Protein AF-A0A920LB89-F1 (afdb_monomer_lite)

pLDDT: mean 85.94, std 11.07, range [52.94, 96.38]

Radius of gyration: 15.42 Å; chains: 1; bounding box: 37×36×38 Å

Structure (mmCIF, N/CA/C/O backbone):
data_AF-A0A920LB89-F1
#
_entry.id   AF-A0A920LB89-F1
#
loop_
_atom_site.group_PDB
_atom_site.id
_atom_site.type_symbol
_atom_site.label_atom_id
_atom_site.label_alt_id
_atom_site.label_comp_id
_atom_site.label_asym_id
_atom_site.label_entity_id
_atom_site.label_seq_id
_atom_site.pdbx_PDB_ins_code
_atom_site.Cartn_x
_atom_site.Cartn_y
_atom_site.Cartn_z
_atom_site.occupancy
_atom_site.B_iso_or_equiv
_atom_site.auth_seq_id
_atom_site.auth_comp_id
_atom_site.auth_asym_id
_atom_site.auth_atom_id
_atom_site.pdbx_PDB_model_num
ATOM 1 N N . MET A 1 1 ? 23.191 -1.887 6.430 1.00 63.22 1 MET A N 1
ATOM 2 C CA . MET A 1 1 ? 23.010 -0.576 7.101 1.00 63.22 1 MET A CA 1
ATOM 3 C C . MET A 1 1 ? 22.570 0.540 6.148 1.00 63.22 1 MET A C 1
ATOM 5 O O . MET A 1 1 ? 21.743 1.335 6.564 1.00 63.22 1 MET A O 1
ATOM 9 N N . ILE A 1 2 ? 23.041 0.602 4.891 1.00 80.38 2 ILE A N 1
ATOM 10 C CA . ILE A 1 2 ? 22.639 1.661 3.934 1.00 80.38 2 ILE A CA 1
ATOM 11 C C . ILE A 1 2 ? 21.161 1.550 3.495 1.00 80.38 2 ILE A C 1
ATOM 13 O O . ILE A 1 2 ? 20.478 2.568 3.467 1.00 80.38 2 ILE A O 1
ATOM 17 N N . GLY A 1 3 ? 20.648 0.340 3.230 1.00 82.88 3 GLY A N 1
ATOM 18 C CA . GLY A 1 3 ? 19.251 0.125 2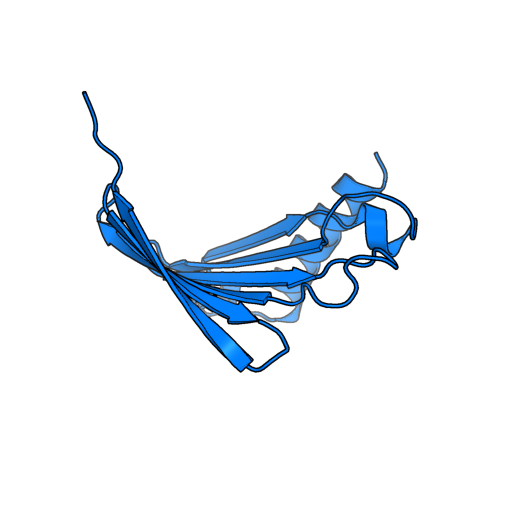.798 1.00 82.88 3 GLY A CA 1
ATOM 19 C C . GLY A 1 3 ? 18.213 0.679 3.781 1.00 82.88 3 GLY A C 1
ATOM 20 O O . GLY A 1 3 ? 17.451 1.569 3.432 1.00 82.88 3 GLY A O 1
ATOM 21 N N . ALA A 1 4 ? 18.281 0.285 5.055 1.00 87.31 4 ALA A N 1
ATOM 22 C CA . ALA A 1 4 ? 17.366 0.781 6.093 1.00 87.31 4 ALA A CA 1
ATOM 23 C C . ALA A 1 4 ? 17.392 2.311 6.296 1.00 87.31 4 ALA A C 1
ATOM 25 O O . ALA A 1 4 ? 16.404 2.910 6.724 1.00 87.31 4 ALA A O 1
ATOM 26 N N . TYR A 1 5 ? 18.524 2.968 6.018 1.00 90.00 5 TYR A N 1
ATOM 27 C CA . TYR A 1 5 ? 18.589 4.430 6.033 1.00 90.00 5 TYR A CA 1
ATOM 28 C C . TYR A 1 5 ? 17.875 5.032 4.817 1.00 90.00 5 TYR A C 1
ATOM 30 O O . TYR A 1 5 ? 17.126 5.997 4.968 1.00 90.00 5 TYR A O 1
ATOM 38 N N . LEU A 1 6 ? 18.079 4.452 3.630 1.00 90.31 6 LEU A N 1
ATOM 39 C CA . LEU A 1 6 ? 17.405 4.873 2.405 1.00 90.31 6 LEU A CA 1
ATOM 40 C C . LEU A 1 6 ? 15.883 4.687 2.503 1.00 90.31 6 LEU A C 1
ATOM 42 O O . LEU A 1 6 ? 15.155 5.606 2.145 1.00 90.31 6 LEU A O 1
ATOM 46 N N . GLU A 1 7 ? 15.414 3.569 3.057 1.00 92.69 7 GLU A N 1
ATOM 47 C CA . GLU A 1 7 ? 13.993 3.284 3.331 1.00 92.69 7 GLU A CA 1
ATOM 48 C C . GLU A 1 7 ? 13.348 4.416 4.130 1.00 92.69 7 GLU A C 1
ATOM 50 O O . GLU A 1 7 ? 12.457 5.105 3.634 1.00 92.69 7 GLU A O 1
ATOM 55 N N . LYS A 1 8 ? 13.910 4.731 5.303 1.00 93.12 8 LYS A N 1
ATOM 56 C CA . LYS A 1 8 ? 13.409 5.818 6.157 1.00 93.12 8 LYS A CA 1
ATOM 57 C C . LYS A 1 8 ? 13.438 7.184 5.479 1.00 93.12 8 LYS A C 1
ATOM 59 O O . LYS A 1 8 ? 12.587 8.031 5.761 1.00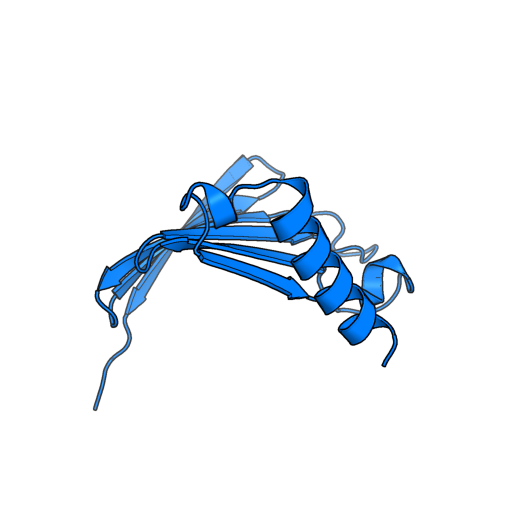 93.12 8 LYS A O 1
ATOM 64 N N . GLN A 1 9 ? 14.434 7.445 4.633 1.00 93.38 9 GLN A N 1
ATOM 65 C CA . GLN A 1 9 ? 14.499 8.705 3.894 1.00 93.38 9 GLN A CA 1
ATOM 66 C C . GLN A 1 9 ? 13.438 8.768 2.795 1.00 93.38 9 GLN A C 1
ATOM 68 O O . GLN A 1 9 ? 12.813 9.815 2.625 1.00 93.38 9 GLN A O 1
ATOM 73 N N . LEU A 1 10 ? 13.191 7.671 2.081 1.00 92.38 10 LEU A N 1
ATOM 74 C CA . LEU A 1 10 ? 12.144 7.597 1.067 1.00 92.38 10 LEU A CA 1
ATOM 75 C C . LEU A 1 10 ? 10.753 7.739 1.689 1.00 92.38 10 LEU A C 1
ATOM 77 O O . LEU A 1 10 ? 9.968 8.538 1.191 1.00 92.38 10 LEU A O 1
ATOM 81 N N . GLU A 1 11 ? 10.474 7.069 2.807 1.00 94.06 11 GLU A N 1
ATOM 82 C CA . GLU A 1 11 ? 9.200 7.193 3.534 1.00 94.06 11 GLU A CA 1
ATOM 83 C C . GLU A 1 11 ? 8.940 8.643 3.959 1.00 94.06 11 GLU A C 1
ATOM 85 O O . GLU A 1 11 ? 7.885 9.222 3.682 1.00 94.06 11 GLU A O 1
ATOM 90 N N . ARG A 1 12 ? 9.944 9.280 4.581 1.00 92.50 12 ARG A N 1
ATOM 91 C CA . ARG A 1 12 ? 9.864 10.686 5.006 1.00 92.50 12 ARG A CA 1
ATOM 92 C C . ARG A 1 12 ? 9.649 11.626 3.829 1.00 92.50 12 ARG A C 1
ATOM 94 O O . ARG A 1 12 ? 8.833 12.541 3.938 1.00 92.50 12 ARG A O 1
ATOM 101 N N . ASN A 1 13 ? 10.384 11.434 2.736 1.00 92.25 13 ASN A N 1
ATOM 102 C CA . ASN A 1 13 ? 10.253 12.274 1.551 1.00 92.25 13 ASN A CA 1
ATOM 103 C C . ASN A 1 13 ? 8.905 12.064 0.865 1.00 92.25 13 ASN A C 1
ATOM 105 O O . ASN A 1 13 ? 8.257 13.044 0.528 1.00 92.25 13 ASN A O 1
ATOM 109 N N . PHE A 1 14 ? 8.421 10.828 0.743 1.00 89.38 14 PHE A N 1
ATOM 110 C CA . PHE A 1 14 ? 7.105 10.546 0.176 1.00 89.38 14 PHE A CA 1
ATOM 111 C C . PHE A 1 14 ? 6.005 11.282 0.947 1.00 89.38 14 PHE A C 1
ATOM 113 O O . PHE A 1 14 ? 5.198 12.000 0.358 1.00 89.38 14 PHE A O 1
ATOM 120 N N . ILE A 1 15 ? 6.015 11.183 2.278 1.00 90.44 15 ILE A N 1
ATOM 121 C CA . ILE A 1 15 ? 5.049 11.871 3.143 1.00 90.44 15 ILE A CA 1
ATOM 122 C C . ILE A 1 15 ? 5.136 13.396 2.983 1.00 90.44 15 ILE A C 1
ATOM 124 O O . ILE A 1 15 ? 4.107 14.061 2.857 1.00 90.44 15 ILE A O 1
ATOM 128 N N . LYS A 1 16 ? 6.351 13.957 2.984 1.00 88.69 16 LYS A N 1
ATOM 129 C CA . LYS A 1 16 ? 6.568 15.409 2.884 1.00 88.69 16 LYS A CA 1
ATOM 130 C C . LYS A 1 16 ? 6.202 15.970 1.511 1.00 88.69 16 LYS A C 1
ATOM 132 O O . LYS A 1 16 ? 5.557 17.009 1.442 1.00 88.69 16 LYS A O 1
ATOM 137 N N . THR A 1 17 ? 6.618 15.306 0.437 1.00 88.38 17 THR A N 1
ATOM 138 C CA . THR A 1 17 ? 6.475 15.796 -0.939 1.00 88.38 17 THR A CA 1
ATOM 139 C C . THR A 1 17 ? 5.055 15.630 -1.462 1.00 88.38 17 THR A C 1
ATOM 141 O O . THR A 1 17 ? 4.575 16.492 -2.189 1.00 88.38 17 THR A O 1
ATOM 144 N N . THR A 1 18 ? 4.364 14.547 -1.096 1.00 84.44 18 THR A N 1
ATOM 145 C CA . THR A 1 18 ? 3.001 14.299 -1.595 1.00 84.44 18 THR A CA 1
ATOM 146 C C . THR A 1 18 ? 1.936 15.092 -0.838 1.00 84.44 18 THR A C 1
ATOM 148 O O . THR A 1 18 ? 0.833 15.266 -1.347 1.00 84.44 18 THR A O 1
ATOM 151 N N . GLY A 1 19 ? 2.220 15.542 0.390 1.00 84.31 19 GLY A N 1
ATOM 152 C CA . GLY A 1 19 ? 1.252 16.245 1.240 1.00 84.31 19 GLY A CA 1
ATOM 153 C C . GLY A 1 19 ? 0.058 15.389 1.689 1.00 84.31 19 GLY A C 1
ATOM 154 O O . GLY A 1 19 ? -0.763 15.857 2.473 1.00 84.31 19 GLY A O 1
ATOM 155 N N . LEU A 1 20 ? -0.022 14.121 1.265 1.00 87.00 20 LEU A N 1
ATOM 156 C CA . LEU A 1 20 ? -1.166 13.231 1.498 1.00 87.00 20 LEU A CA 1
ATOM 157 C C . LEU A 1 20 ? -1.424 12.972 2.986 1.00 87.00 20 LEU A C 1
ATOM 159 O O . LEU A 1 20 ? -2.555 12.719 3.394 1.00 87.00 20 LEU A O 1
ATOM 163 N N . LYS A 1 21 ? -0.376 13.043 3.814 1.00 86.69 21 LYS A N 1
ATOM 164 C CA . LYS A 1 21 ? -0.513 12.892 5.267 1.00 86.69 21 LYS A CA 1
ATOM 165 C C . LYS A 1 21 ? -1.139 14.130 5.906 1.00 86.69 21 LYS A C 1
ATOM 167 O O . LYS A 1 21 ? -1.918 14.005 6.842 1.00 86.69 21 LYS A O 1
ATOM 172 N N . ALA A 1 22 ? -0.836 15.319 5.382 1.00 87.25 22 ALA A N 1
ATOM 173 C CA . ALA A 1 22 ? -1.423 16.572 5.854 1.00 87.25 22 ALA A CA 1
ATOM 174 C C . ALA A 1 22 ? -2.899 16.706 5.447 1.00 87.25 22 ALA A C 1
ATOM 176 O O . ALA A 1 22 ? -3.675 17.329 6.164 1.00 87.25 22 ALA A O 1
ATOM 177 N N . THR A 1 23 ? -3.299 16.090 4.331 1.00 88.56 23 THR A N 1
ATOM 178 C CA . THR A 1 23 ? -4.699 16.043 3.883 1.00 88.56 23 THR A CA 1
ATOM 179 C C . THR A 1 23 ? -5.511 14.914 4.525 1.00 88.56 23 THR A C 1
ATOM 181 O O . THR A 1 23 ? -6.712 14.824 4.285 1.00 88.56 23 THR A O 1
ATOM 184 N N . GLY A 1 24 ? -4.880 14.043 5.323 1.00 86.50 24 GLY A N 1
ATOM 185 C CA . GLY A 1 24 ? -5.530 12.880 5.933 1.00 86.50 24 GLY A CA 1
ATOM 186 C C . GLY A 1 24 ? -5.868 11.752 4.951 1.00 86.50 24 GLY A C 1
ATOM 187 O O . GLY A 1 24 ? -6.625 10.853 5.302 1.00 86.50 24 GLY A O 1
ATOM 188 N N . LEU A 1 25 ? -5.323 11.782 3.728 1.00 87.31 25 LEU A N 1
ATOM 189 C CA . LEU A 1 25 ? -5.537 10.741 2.714 1.00 87.31 25 LEU A CA 1
ATOM 190 C C . LEU A 1 25 ? -4.671 9.498 2.949 1.00 87.31 25 LEU A C 1
ATOM 192 O O . LEU A 1 25 ? -4.980 8.430 2.423 1.00 87.31 25 LEU A O 1
ATOM 196 N N . ILE A 1 26 ? -3.585 9.636 3.713 1.00 91.75 26 ILE A N 1
ATOM 197 C CA . ILE A 1 26 ? -2.708 8.531 4.095 1.00 91.75 26 ILE A CA 1
ATOM 198 C C . ILE A 1 26 ? -2.322 8.634 5.573 1.00 91.75 26 ILE A C 1
ATOM 200 O O . ILE A 1 26 ? -1.905 9.691 6.048 1.00 91.75 26 ILE A O 1
ATOM 204 N N . GLU A 1 27 ? -2.444 7.532 6.306 1.00 92.56 27 GLU A N 1
ATOM 205 C CA . GLU A 1 27 ? -1.977 7.416 7.690 1.00 92.56 27 GLU A CA 1
ATOM 206 C C . GLU A 1 27 ? -0.469 7.139 7.727 1.00 92.56 27 GLU A C 1
ATOM 208 O O . GLU A 1 27 ? 0.276 7.778 8.484 1.00 92.56 27 GLU A O 1
ATOM 213 N N . ASP A 1 28 ? -0.019 6.193 6.898 1.00 93.31 28 ASP A N 1
ATOM 214 C CA . ASP A 1 28 ? 1.343 5.674 6.965 1.00 93.31 28 ASP A CA 1
ATOM 215 C C . ASP A 1 28 ? 1.867 5.115 5.640 1.00 93.31 28 ASP A C 1
ATOM 217 O O . ASP A 1 28 ? 1.088 4.720 4.767 1.00 93.31 28 ASP A O 1
ATOM 221 N N . VAL A 1 29 ? 3.194 5.084 5.512 1.00 94.31 29 VAL A N 1
ATOM 222 C CA . VAL A 1 29 ? 3.919 4.520 4.368 1.00 94.31 29 VAL A CA 1
ATOM 223 C C . VAL A 1 29 ? 5.106 3.721 4.883 1.00 94.31 29 VAL A C 1
ATOM 225 O O . VAL A 1 29 ? 5.920 4.261 5.624 1.00 94.31 29 VAL A O 1
ATOM 228 N N . ASP A 1 30 ? 5.208 2.477 4.434 1.00 94.94 30 ASP A N 1
ATOM 229 C CA . ASP A 1 30 ? 6.330 1.574 4.678 1.00 94.94 30 ASP A CA 1
ATOM 230 C C . ASP A 1 30 ? 7.019 1.280 3.343 1.00 94.94 30 ASP A C 1
ATOM 232 O O . ASP A 1 30 ? 6.354 0.975 2.345 1.00 94.94 30 ASP A O 1
ATOM 236 N N . ILE A 1 31 ? 8.341 1.425 3.306 1.00 92.50 31 ILE A N 1
ATOM 237 C CA . ILE A 1 31 ? 9.164 1.109 2.140 1.00 92.50 31 ILE A CA 1
ATOM 238 C C . ILE A 1 31 ? 10.236 0.124 2.574 1.00 92.50 31 ILE A C 1
ATOM 240 O O . ILE A 1 31 ? 10.980 0.375 3.516 1.00 92.50 31 ILE A O 1
ATOM 244 N N . SER A 1 32 ? 10.369 -0.975 1.840 1.00 90.88 32 SER A N 1
ATOM 245 C CA . SER A 1 32 ? 11.360 -2.012 2.129 1.00 90.88 32 SER A CA 1
ATOM 246 C C . SER A 1 32 ? 12.021 -2.546 0.862 1.00 90.88 32 SER A C 1
ATOM 248 O O . SER A 1 32 ? 11.542 -2.329 -0.254 1.00 90.88 32 SER A O 1
ATOM 250 N N . GLY A 1 33 ? 13.160 -3.220 1.026 1.00 86.38 33 GLY A N 1
ATOM 251 C CA . GLY A 1 33 ? 13.883 -3.852 -0.080 1.00 86.38 33 GLY A CA 1
ATOM 252 C C . GLY A 1 33 ? 14.626 -2.848 -0.961 1.00 86.38 33 GLY A C 1
ATOM 253 O O . GLY A 1 33 ? 14.881 -3.104 -2.136 1.00 86.38 33 GLY A O 1
ATOM 254 N N . THR A 1 34 ? 14.997 -1.680 -0.423 1.00 85.25 34 THR A N 1
ATOM 255 C CA . THR A 1 34 ? 15.777 -0.683 -1.189 1.00 85.25 34 THR A CA 1
ATOM 256 C C . THR A 1 34 ? 17.217 -1.120 -1.453 1.00 85.25 34 THR A C 1
ATOM 258 O O . THR A 1 34 ? 17.898 -0.527 -2.290 1.00 85.25 34 THR A O 1
ATOM 261 N N . SER A 1 35 ? 17.688 -2.169 -0.771 1.00 78.56 35 SER A N 1
ATOM 262 C CA . SER A 1 35 ? 18.977 -2.812 -1.034 1.00 78.56 35 SER A CA 1
ATOM 263 C C . SER A 1 35 ? 19.135 -3.183 -2.511 1.00 78.56 35 SER A C 1
ATOM 265 O O . SER A 1 35 ? 20.211 -2.973 -3.071 1.00 78.56 35 SER A O 1
ATOM 267 N N . GLU A 1 36 ? 18.053 -3.628 -3.153 1.00 71.31 36 GLU A N 1
ATOM 268 C CA . GLU A 1 36 ? 18.003 -3.991 -4.574 1.00 71.31 36 GLU A CA 1
ATOM 269 C C . GLU A 1 36 ? 18.205 -2.807 -5.521 1.00 71.31 36 GLU A C 1
ATOM 271 O O . GLU A 1 36 ? 18.800 -2.958 -6.588 1.00 71.31 36 GLU A O 1
ATOM 276 N N . LEU A 1 37 ? 17.769 -1.601 -5.131 1.00 72.38 37 LEU A N 1
ATOM 277 C CA . LEU A 1 37 ? 17.990 -0.391 -5.935 1.00 72.38 37 LEU A CA 1
ATOM 278 C C . LEU A 1 37 ? 19.483 -0.057 -6.050 1.00 72.38 37 LEU A C 1
ATOM 280 O O . LEU A 1 37 ? 19.896 0.577 -7.018 1.00 72.38 37 LEU A O 1
ATOM 284 N N . ILE A 1 38 ? 20.285 -0.459 -5.060 1.00 73.81 38 ILE A N 1
ATOM 285 C CA . ILE A 1 38 ? 21.726 -0.184 -5.002 1.00 73.81 38 ILE A CA 1
ATOM 286 C C . ILE A 1 38 ? 22.543 -1.413 -5.442 1.00 73.81 38 ILE A C 1
ATOM 288 O O . ILE A 1 38 ? 23.646 -1.263 -5.966 1.00 73.81 38 ILE A O 1
ATOM 292 N N . ARG A 1 39 ? 22.035 -2.635 -5.234 1.00 69.25 39 ARG A N 1
ATOM 293 C CA . ARG A 1 39 ? 22.731 -3.901 -5.520 1.00 69.25 39 ARG A CA 1
ATOM 294 C C . ARG A 1 39 ? 21.805 -4.855 -6.277 1.00 69.25 39 ARG A C 1
ATOM 296 O O . ARG A 1 39 ? 20.986 -5.512 -5.662 1.00 69.25 39 ARG A O 1
ATOM 303 N N . GLN A 1 40 ? 22.000 -4.990 -7.588 1.00 60.19 40 GLN A N 1
ATOM 304 C CA . GLN A 1 40 ? 21.112 -5.734 -8.502 1.00 60.19 40 GLN A CA 1
ATOM 305 C C . GLN A 1 40 ? 21.223 -7.278 -8.447 1.00 60.19 40 GLN A C 1
ATOM 307 O O . GLN A 1 40 ? 21.173 -7.927 -9.484 1.00 60.19 40 GLN A O 1
ATOM 312 N N . ASN A 1 41 ? 21.429 -7.889 -7.279 1.00 61.84 41 ASN A N 1
ATOM 313 C CA . AS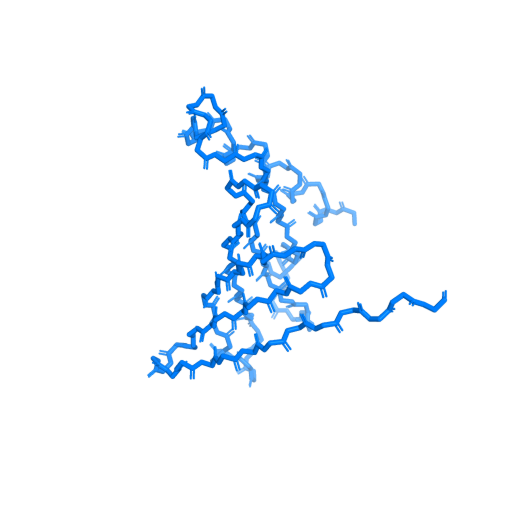N A 1 41 ? 21.608 -9.350 -7.165 1.00 61.84 41 ASN A CA 1
ATOM 314 C C . ASN A 1 41 ? 21.165 -9.918 -5.804 1.00 61.84 41 ASN A C 1
ATOM 316 O O . ASN A 1 41 ? 21.648 -10.980 -5.411 1.00 61.84 41 ASN A O 1
ATOM 320 N N . SER A 1 42 ? 20.333 -9.213 -5.034 1.00 62.38 42 SER A N 1
ATOM 321 C CA . SER A 1 42 ? 19.739 -9.826 -3.845 1.00 62.38 42 SER A CA 1
ATOM 322 C C . SER A 1 42 ? 18.418 -10.498 -4.215 1.00 62.38 42 SER A C 1
ATOM 324 O O . SER A 1 42 ? 17.751 -10.112 -5.164 1.00 62.38 42 SER A O 1
ATOM 326 N N . ASP A 1 43 ? 18.042 -11.542 -3.484 1.00 66.25 43 ASP A N 1
ATOM 327 C CA . ASP A 1 43 ? 16.721 -12.166 -3.633 1.00 66.25 43 ASP A CA 1
ATOM 328 C C . ASP A 1 43 ? 15.611 -11.336 -2.946 1.00 66.25 43 ASP A C 1
ATOM 330 O O . ASP A 1 43 ? 14.474 -11.793 -2.819 1.00 66.25 43 ASP A O 1
ATOM 334 N N . GLU A 1 44 ? 15.936 -10.134 -2.453 1.00 70.56 44 GLU A N 1
ATOM 335 C CA . GLU A 1 44 ? 14.976 -9.234 -1.817 1.00 70.56 44 GLU A CA 1
ATOM 336 C C . GLU A 1 44 ? 14.055 -8.603 -2.875 1.00 70.56 44 GLU A C 1
ATOM 338 O O . GLU A 1 44 ? 14.420 -8.417 -4.029 1.00 70.56 44 GLU A O 1
ATOM 343 N N . GLU A 1 45 ? 12.823 -8.270 -2.499 1.00 81.56 45 GLU A N 1
ATOM 344 C CA . GLU A 1 45 ? 11.884 -7.578 -3.385 1.00 81.56 45 GLU A CA 1
ATOM 345 C C . GLU A 1 45 ? 11.639 -6.173 -2.838 1.00 81.56 45 GLU A C 1
ATOM 347 O O . GLU A 1 45 ? 11.394 -5.993 -1.644 1.00 81.56 45 GLU A O 1
ATOM 352 N N . PHE A 1 46 ? 11.694 -5.168 -3.712 1.00 87.25 46 PHE A N 1
ATOM 353 C CA . PHE A 1 46 ? 11.345 -3.805 -3.341 1.00 87.25 46 PHE A CA 1
ATOM 354 C C . PHE A 1 46 ? 9.835 -3.704 -3.152 1.00 87.25 46 PHE A C 1
ATOM 356 O O . PHE A 1 46 ? 9.066 -4.135 -4.018 1.00 87.25 46 PHE A O 1
ATOM 363 N N . SER A 1 47 ? 9.397 -3.105 -2.049 1.00 91.50 47 SER A N 1
ATOM 364 C CA . SER A 1 47 ? 7.977 -2.917 -1.782 1.00 91.50 47 SER A CA 1
ATOM 365 C C . SER A 1 47 ? 7.666 -1.549 -1.191 1.00 91.50 47 SER A C 1
ATOM 367 O O . SER A 1 47 ? 8.472 -0.954 -0.477 1.00 91.50 47 SER A O 1
ATOM 369 N N . ILE A 1 48 ? 6.478 -1.051 -1.525 1.00 92.62 48 ILE A N 1
ATOM 370 C CA . ILE A 1 48 ? 5.883 0.157 -0.964 1.00 92.62 48 ILE A CA 1
ATOM 371 C C . ILE A 1 48 ? 4.491 -0.223 -0.478 1.00 92.62 48 ILE A C 1
ATOM 373 O O . ILE A 1 48 ? 3.664 -0.673 -1.271 1.00 92.62 48 ILE A O 1
ATOM 377 N N . SER A 1 49 ? 4.211 -0.004 0.799 1.00 94.19 49 SER A N 1
ATOM 378 C CA . SER A 1 49 ? 2.888 -0.190 1.389 1.00 94.19 49 SER A CA 1
ATOM 379 C C . SER A 1 49 ? 2.372 1.135 1.931 1.00 94.19 49 SER A C 1
ATOM 381 O O . SER A 1 49 ? 3.046 1.812 2.694 1.00 94.19 49 SER A O 1
ATOM 383 N N . ALA A 1 50 ? 1.161 1.509 1.540 1.00 94.88 50 ALA A N 1
ATOM 384 C CA . ALA A 1 50 ? 0.499 2.747 1.920 1.00 94.88 50 ALA A CA 1
ATOM 385 C C . ALA A 1 50 ? -0.785 2.426 2.686 1.00 94.88 50 ALA A C 1
ATOM 387 O O . ALA A 1 50 ? -1.711 1.817 2.146 1.00 94.88 50 ALA A O 1
ATOM 388 N N . LYS A 1 51 ? -0.871 2.854 3.943 1.00 95.06 51 LYS A N 1
ATOM 389 C CA . LYS A 1 51 ? -2.077 2.713 4.758 1.00 95.06 51 LYS A CA 1
ATOM 390 C C . LYS A 1 51 ? -2.918 3.973 4.617 1.00 95.06 51 LYS A C 1
ATOM 392 O O . LYS A 1 51 ? -2.529 5.023 5.117 1.00 95.06 51 LYS A O 1
ATOM 397 N N . LEU A 1 52 ? -4.067 3.874 3.949 1.00 92.06 52 LEU A N 1
ATOM 398 C CA . LEU A 1 52 ? -4.962 5.025 3.788 1.00 92.06 52 LEU A CA 1
ATOM 399 C C . LEU A 1 52 ? -5.769 5.274 5.061 1.00 92.06 52 LEU A C 1
ATOM 401 O O . LEU A 1 52 ? -5.915 6.409 5.492 1.00 92.06 52 LEU A O 1
ATOM 405 N N . ASN A 1 53 ? -6.270 4.196 5.667 1.00 91.38 53 ASN A N 1
ATOM 406 C CA . ASN A 1 53 ? -6.942 4.215 6.961 1.00 91.38 53 ASN A CA 1
ATOM 407 C C . ASN A 1 53 ? -6.797 2.852 7.664 1.00 91.38 53 ASN A C 1
ATOM 409 O O . ASN A 1 53 ? -6.119 1.945 7.173 1.00 91.38 53 ASN A O 1
ATOM 413 N N . GLN A 1 54 ? -7.459 2.665 8.807 1.00 90.88 54 GLN A N 1
ATOM 414 C CA . GLN A 1 54 ? -7.436 1.401 9.559 1.00 90.88 54 GLN A CA 1
ATOM 415 C C . GLN A 1 54 ? -7.868 0.168 8.747 1.00 90.88 54 GLN A C 1
ATOM 417 O O . GLN A 1 54 ? -7.364 -0.931 8.996 1.00 90.88 54 GLN A O 1
ATOM 422 N N . ASN A 1 55 ? -8.765 0.346 7.778 1.00 93.56 55 ASN A N 1
ATOM 423 C CA . ASN A 1 55 ? -9.357 -0.730 6.995 1.00 93.56 55 ASN A CA 1
ATOM 424 C C . ASN A 1 55 ? -8.728 -0.890 5.612 1.00 93.56 55 ASN A C 1
ATOM 426 O O . ASN A 1 55 ? -8.803 -1.980 5.066 1.00 93.56 55 ASN A O 1
ATOM 430 N N . PHE A 1 56 ? -8.123 0.146 5.038 1.00 94.12 56 PHE A N 1
ATOM 431 C CA . PHE A 1 56 ? -7.702 0.147 3.642 1.00 94.12 56 PHE A CA 1
ATOM 432 C C . PHE A 1 56 ? -6.201 0.375 3.496 1.00 94.12 56 PHE A C 1
ATOM 434 O O . PHE A 1 56 ? -5.626 1.318 4.049 1.00 94.12 56 PHE A O 1
ATOM 441 N N . SER A 1 57 ? -5.554 -0.492 2.726 1.00 95.56 57 SER A N 1
ATOM 442 C CA . SER A 1 57 ? -4.130 -0.395 2.417 1.00 95.56 57 SER A CA 1
ATOM 443 C C . SER A 1 57 ? -3.876 -0.693 0.944 1.00 95.56 57 SER A C 1
ATOM 445 O O . SER A 1 57 ? -4.524 -1.557 0.359 1.00 95.56 57 SER A O 1
ATOM 447 N N . LEU A 1 58 ? -2.923 0.023 0.359 1.00 94.62 58 LEU 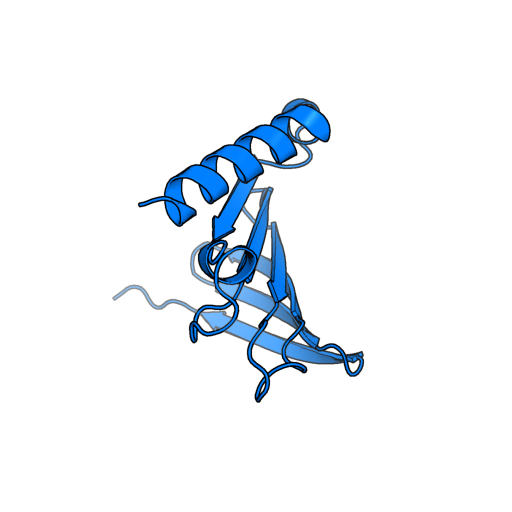A N 1
ATOM 448 C CA . LEU A 1 58 ? -2.405 -0.192 -0.986 1.00 94.62 58 LEU A CA 1
ATOM 449 C C . LEU A 1 58 ? -0.985 -0.736 -0.884 1.00 94.62 58 LEU A C 1
ATOM 451 O O . LEU A 1 58 ? -0.241 -0.358 0.017 1.00 94.62 58 LEU A O 1
ATOM 455 N N . SER A 1 59 ? -0.598 -1.594 -1.815 1.00 93.88 59 SER A N 1
ATOM 456 C CA . SER A 1 59 ? 0.754 -2.144 -1.872 1.00 93.88 59 SER A CA 1
ATOM 457 C C . SER A 1 59 ? 1.254 -2.209 -3.306 1.00 93.88 59 SER A C 1
ATOM 459 O O . SER A 1 59 ? 0.513 -2.602 -4.205 1.00 93.88 59 SER A O 1
ATOM 461 N N . TYR A 1 60 ? 2.521 -1.893 -3.513 1.00 91.69 60 TYR A N 1
ATOM 462 C CA . TYR A 1 60 ? 3.243 -2.127 -4.753 1.00 91.69 60 TYR A CA 1
ATOM 463 C C . TYR A 1 60 ? 4.494 -2.941 -4.451 1.00 91.69 60 TYR A C 1
ATOM 465 O O . TYR A 1 60 ? 5.191 -2.664 -3.479 1.00 91.69 60 TYR A O 1
ATOM 473 N N . GLN A 1 61 ? 4.780 -3.935 -5.282 1.00 90.44 61 GLN A N 1
ATOM 474 C CA . GLN A 1 61 ? 5.931 -4.813 -5.126 1.00 90.44 61 GLN A CA 1
ATOM 475 C C . GLN A 1 61 ? 6.616 -5.007 -6.474 1.00 90.44 61 GLN A C 1
ATOM 477 O O . GLN A 1 61 ? 5.947 -5.209 -7.490 1.00 90.44 61 GLN A O 1
ATOM 482 N N . ARG A 1 62 ? 7.947 -4.949 -6.470 1.00 85.12 62 ARG A N 1
ATOM 483 C CA . ARG A 1 62 ? 8.803 -5.087 -7.645 1.00 85.12 62 ARG A CA 1
ATOM 484 C C . ARG A 1 62 ? 10.013 -5.955 -7.323 1.00 85.12 62 ARG A C 1
ATOM 486 O O . ARG A 1 62 ? 10.769 -5.655 -6.404 1.00 85.12 62 ARG A O 1
ATOM 493 N N . SER A 1 63 ? 10.221 -6.995 -8.126 1.00 78.62 63 SER A N 1
ATOM 494 C CA . SER A 1 63 ? 11.460 -7.779 -8.115 1.00 78.62 63 SER A CA 1
ATOM 495 C C . SER A 1 63 ? 12.423 -7.237 -9.171 1.00 78.62 63 SER A C 1
ATOM 497 O O . SER A 1 63 ? 11.997 -6.909 -10.281 1.00 78.62 63 SER A O 1
ATOM 499 N N . PHE A 1 64 ? 13.711 -7.144 -8.833 1.00 73.75 64 PHE A N 1
ATOM 500 C CA . PHE A 1 64 ? 14.774 -6.747 -9.765 1.00 73.75 64 PHE A CA 1
ATOM 501 C C . PHE A 1 64 ? 15.632 -7.931 -10.236 1.00 73.75 64 PHE A C 1
ATOM 503 O O . PHE A 1 64 ? 16.541 -7.751 -11.045 1.00 73.75 64 PHE A O 1
ATOM 510 N N . SER A 1 65 ? 15.314 -9.150 -9.791 1.00 65.38 65 SER A N 1
ATOM 511 C CA . SER A 1 65 ? 16.049 -10.357 -10.171 1.00 65.38 65 SER A CA 1
ATOM 512 C C . SER A 1 65 ? 15.847 -10.731 -11.649 1.00 65.38 65 SER A C 1
ATOM 514 O O . SER A 1 65 ? 14.724 -10.758 -12.158 1.00 65.38 65 SER A O 1
ATOM 516 N N . LEU A 1 66 ? 16.938 -11.101 -12.334 1.00 58.88 66 LEU A N 1
ATOM 517 C CA . LEU A 1 66 ? 16.941 -11.492 -13.756 1.00 58.88 66 LEU A CA 1
ATOM 518 C C . LEU A 1 66 ? 16.012 -12.686 -14.072 1.00 58.88 66 LEU A C 1
ATOM 520 O O . LEU A 1 66 ? 15.500 -12.785 -15.182 1.00 58.88 66 LEU A O 1
ATOM 524 N N . GLY A 1 67 ? 15.780 -13.581 -13.102 1.00 60.31 67 GLY A N 1
ATOM 525 C CA . GLY A 1 67 ? 14.888 -14.744 -13.233 1.00 60.31 67 GLY A CA 1
ATOM 526 C C . GLY A 1 67 ? 13.440 -14.506 -12.781 1.00 60.31 67 GLY A C 1
ATOM 527 O O . GLY A 1 67 ? 12.576 -15.336 -13.057 1.00 60.31 67 GLY A O 1
ATOM 528 N N . SER A 1 68 ? 13.158 -13.383 -12.107 1.00 56.88 68 SER A N 1
ATOM 529 C CA . SER A 1 68 ? 11.814 -13.021 -11.627 1.00 56.88 68 SER A CA 1
ATOM 530 C C . SER A 1 68 ? 11.370 -11.625 -12.064 1.00 56.88 68 SER A C 1
ATOM 532 O O . SER A 1 68 ? 10.493 -11.043 -11.422 1.00 56.88 68 SER A O 1
ATOM 534 N N . ALA A 1 69 ? 11.926 -11.117 -13.168 1.00 52.94 69 ALA A N 1
ATOM 535 C CA . ALA A 1 69 ? 11.624 -9.808 -13.760 1.00 52.94 69 ALA A CA 1
ATOM 536 C C . ALA A 1 69 ? 10.119 -9.544 -13.981 1.00 52.94 69 ALA A C 1
ATOM 538 O O . ALA A 1 69 ? 9.720 -8.398 -14.170 1.00 52.94 69 ALA A O 1
ATOM 539 N N . TYR A 1 70 ? 9.309 -10.603 -13.894 1.00 54.06 70 TYR A N 1
ATOM 540 C CA . TYR A 1 70 ? 7.877 -10.634 -14.132 1.00 54.06 70 TYR A CA 1
ATOM 541 C C . TYR A 1 70 ? 6.983 -10.617 -12.864 1.00 54.06 70 TYR A C 1
ATOM 543 O O . TYR A 1 70 ? 5.826 -11.041 -12.879 1.00 54.06 70 TYR A O 1
ATOM 551 N N . LYS A 1 71 ? 7.512 -10.216 -11.699 1.00 70.19 71 LYS A N 1
ATOM 552 C CA . LYS A 1 71 ? 6.772 -10.247 -10.414 1.00 70.19 71 LYS A CA 1
ATOM 553 C C . LYS A 1 71 ? 6.262 -8.884 -9.952 1.00 70.19 71 LYS A C 1
ATOM 555 O O . LYS A 1 71 ? 6.008 -8.709 -8.759 1.00 70.19 71 LYS A O 1
ATOM 560 N N . ASN A 1 72 ? 6.090 -7.923 -10.859 1.00 84.31 72 ASN A N 1
ATOM 561 C CA . ASN A 1 72 ? 5.479 -6.652 -10.480 1.00 84.31 72 ASN A CA 1
ATOM 562 C C . ASN A 1 72 ? 4.026 -6.887 -10.064 1.00 84.31 72 ASN A C 1
ATOM 564 O O . ASN A 1 72 ? 3.248 -7.492 -10.806 1.00 84.31 72 ASN A O 1
ATOM 568 N N . LYS A 1 73 ? 3.666 -6.425 -8.867 1.00 89.62 73 LYS A N 1
ATOM 569 C CA . LYS A 1 73 ? 2.317 -6.582 -8.324 1.00 89.62 73 LYS A CA 1
ATOM 570 C C . LYS A 1 73 ? 1.826 -5.279 -7.736 1.00 89.62 73 LYS A C 1
ATOM 572 O O . LYS A 1 73 ? 2.533 -4.618 -6.979 1.00 89.62 73 LYS A O 1
ATOM 577 N N . VAL A 1 74 ? 0.580 -4.956 -8.050 1.00 92.75 74 VAL A N 1
ATOM 578 C CA . VAL A 1 74 ? -0.187 -3.919 -7.361 1.00 92.75 74 VAL A CA 1
ATOM 579 C C . VAL A 1 74 ? -1.263 -4.622 -6.556 1.00 92.75 74 VAL A C 1
ATOM 581 O O . VAL A 1 74 ? -1.933 -5.517 -7.064 1.00 92.75 74 VAL A O 1
ATOM 584 N N . GLY A 1 75 ? -1.416 -4.244 -5.296 1.00 94.69 75 GLY A N 1
ATOM 585 C CA . GLY A 1 75 ? -2.344 -4.864 -4.369 1.00 94.69 75 GLY A CA 1
ATOM 586 C C . GLY A 1 75 ? -3.147 -3.850 -3.576 1.00 94.69 75 GLY A C 1
ATOM 587 O O . GLY A 1 75 ? -2.736 -2.710 -3.367 1.00 94.69 75 GLY A O 1
ATOM 588 N N . VAL A 1 76 ? -4.304 -4.309 -3.124 1.00 96.31 76 VAL A N 1
ATOM 589 C CA . VAL A 1 76 ? -5.179 -3.631 -2.183 1.00 96.31 76 VAL A CA 1
ATOM 590 C C . VAL A 1 76 ? -5.599 -4.626 -1.109 1.00 96.31 76 VAL A C 1
ATOM 592 O O . VAL A 1 76 ? -5.927 -5.777 -1.400 1.00 96.31 76 VAL A O 1
ATOM 595 N N . GLU A 1 77 ? -5.601 -4.186 0.142 1.00 96.38 77 GLU A N 1
A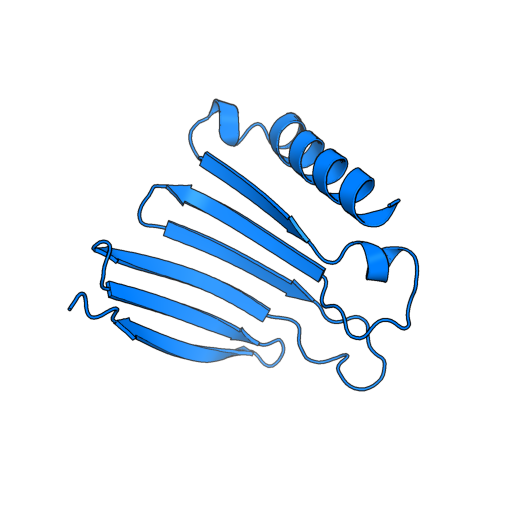TOM 596 C CA . GLU A 1 77 ? -6.174 -4.927 1.260 1.00 96.38 77 GLU A CA 1
ATOM 597 C C . GLU A 1 77 ? -7.299 -4.101 1.884 1.00 96.38 77 GLU A C 1
ATOM 599 O O . GLU A 1 77 ? -7.110 -2.936 2.237 1.00 96.38 77 GLU A O 1
ATOM 604 N N . TYR A 1 78 ? -8.463 -4.732 2.042 1.00 95.88 78 TYR A N 1
ATOM 605 C CA . TYR A 1 78 ? -9.588 -4.209 2.800 1.00 95.88 78 TYR A CA 1
ATOM 606 C C . TYR A 1 78 ? -9.872 -5.105 4.008 1.00 95.88 78 TYR A C 1
ATOM 608 O O . TYR A 1 78 ? -10.219 -6.281 3.873 1.00 95.88 78 TYR A O 1
ATOM 616 N N . LYS A 1 79 ? -9.724 -4.558 5.211 1.00 95.50 79 LYS A N 1
ATOM 617 C CA . LYS A 1 79 ? -9.995 -5.241 6.475 1.00 95.50 79 LYS A CA 1
ATOM 618 C C . LYS A 1 79 ? -11.453 -5.028 6.846 1.00 95.50 79 LYS A C 1
ATOM 620 O O . LYS A 1 79 ? -11.857 -3.913 7.168 1.00 95.50 79 LYS A O 1
ATOM 625 N N . LEU A 1 80 ? -12.219 -6.113 6.838 1.00 92.62 80 LEU A N 1
ATOM 626 C CA . LEU A 1 80 ? -13.606 -6.129 7.303 1.00 92.62 80 LEU A CA 1
ATOM 627 C C . LEU A 1 80 ? -13.656 -5.978 8.826 1.00 92.62 80 LEU A C 1
ATOM 629 O O . LEU A 1 80 ? -14.504 -5.273 9.361 1.00 92.62 80 LEU A O 1
ATOM 633 N N . ASN A 1 81 ? -12.724 -6.629 9.524 1.00 91.25 81 ASN A N 1
ATOM 634 C CA . ASN A 1 81 ? -12.505 -6.498 10.961 1.00 91.25 81 ASN A CA 1
ATOM 635 C C . ASN A 1 81 ? -11.049 -6.907 11.299 1.00 91.25 81 ASN A C 1
ATOM 637 O O . ASN A 1 81 ? -10.330 -7.371 10.410 1.00 91.25 81 ASN A O 1
ATOM 641 N N . PRO A 1 82 ? -10.576 -6.768 12.554 1.00 88.75 82 PRO A N 1
ATOM 642 C CA . PRO A 1 82 ? -9.197 -7.119 12.923 1.00 88.75 82 PRO A CA 1
ATOM 643 C C . PRO A 1 82 ? -8.788 -8.571 12.619 1.00 88.75 82 PRO A C 1
ATOM 645 O O . PRO A 1 82 ? -7.600 -8.876 12.507 1.00 88.75 82 PRO A O 1
ATOM 648 N N . ASN A 1 83 ? -9.761 -9.469 12.473 1.00 91.81 83 ASN A N 1
ATOM 649 C CA . ASN A 1 83 ? -9.555 -10.888 12.224 1.00 91.81 83 ASN A CA 1
ATOM 650 C C . ASN A 1 83 ? -9.754 -11.273 10.757 1.00 91.81 83 ASN A C 1
ATOM 652 O O . ASN A 1 83 ? -9.369 -12.377 10.382 1.00 91.81 83 ASN A O 1
ATOM 656 N N . VAL A 1 84 ? -10.344 -10.406 9.935 1.00 93.31 84 VAL A N 1
ATOM 657 C CA . VAL A 1 84 ? -10.805 -10.738 8.588 1.00 93.31 84 VAL A CA 1
ATOM 658 C C . VAL A 1 84 ? -10.416 -9.645 7.600 1.00 93.31 84 VAL A C 1
ATOM 660 O O . VAL A 1 84 ? -10.819 -8.489 7.742 1.00 93.31 84 VAL A O 1
ATOM 663 N N . SER A 1 85 ? -9.699 -10.027 6.543 1.00 95.19 85 SER A N 1
ATOM 664 C CA . SER A 1 85 ? -9.384 -9.130 5.433 1.00 95.19 85 SER A CA 1
ATOM 665 C C . SER A 1 85 ? -9.519 -9.785 4.063 1.00 95.19 85 SER A C 1
ATOM 667 O O . SER A 1 85 ? -9.323 -10.989 3.892 1.00 95.19 85 SER A O 1
ATOM 669 N N . LEU A 1 86 ? -9.880 -8.964 3.083 1.00 96.06 86 LEU A N 1
ATOM 670 C CA . LEU A 1 86 ? -9.907 -9.298 1.669 1.00 96.06 86 LEU A CA 1
ATOM 671 C C . LEU A 1 86 ? -8.723 -8.617 0.992 1.00 96.06 86 LEU A C 1
ATOM 673 O O . LEU A 1 86 ? -8.497 -7.424 1.176 1.00 96.06 86 LEU A O 1
ATOM 677 N N . ILE A 1 87 ? -7.977 -9.380 0.208 1.00 96.00 87 ILE A N 1
ATOM 678 C CA . ILE A 1 87 ? -6.772 -8.925 -0.475 1.00 96.00 87 ILE A CA 1
ATOM 679 C C . ILE A 1 87 ? -6.964 -9.193 -1.959 1.00 96.00 87 ILE A C 1
ATOM 681 O O . ILE A 1 87 ? -7.235 -10.328 -2.351 1.00 96.00 87 ILE A O 1
ATOM 685 N N . GLY A 1 88 ? -6.835 -8.153 -2.772 1.00 95.81 88 GLY A N 1
ATOM 686 C CA . GLY A 1 88 ? -6.816 -8.250 -4.225 1.00 95.81 88 GLY A CA 1
ATOM 687 C C . GLY A 1 88 ? -5.463 -7.795 -4.742 1.00 95.81 88 GLY A C 1
ATOM 688 O O . GLY A 1 88 ? -4.959 -6.771 -4.294 1.00 95.81 88 GLY A O 1
ATOM 689 N N . ASN A 1 89 ? -4.869 -8.525 -5.677 1.00 94.56 89 ASN A N 1
ATOM 690 C CA . ASN A 1 89 ? -3.667 -8.079 -6.366 1.00 94.56 89 ASN A CA 1
ATOM 691 C C . ASN A 1 89 ? -3.748 -8.363 -7.861 1.00 94.56 89 ASN A C 1
ATOM 693 O O . ASN A 1 89 ? -4.388 -9.317 -8.291 1.00 94.56 89 ASN A O 1
ATOM 697 N N . VAL A 1 90 ? -3.063 -7.542 -8.639 1.00 93.25 90 VAL A N 1
ATOM 698 C CA . VAL A 1 90 ? -2.933 -7.672 -10.085 1.00 93.25 90 VAL A CA 1
ATOM 699 C C . VAL A 1 90 ? -1.457 -7.826 -10.388 1.00 93.25 90 VAL A C 1
ATOM 701 O O . VAL A 1 90 ? -0.641 -7.051 -9.881 1.00 93.25 90 VAL A O 1
ATOM 704 N N . ASP A 1 91 ? -1.114 -8.869 -11.135 1.00 89.88 91 ASP A N 1
ATOM 705 C CA . ASP A 1 91 ? 0.226 -8.990 -11.687 1.00 89.88 91 ASP A CA 1
ATOM 706 C C . ASP A 1 91 ? 0.360 -8.175 -12.978 1.00 89.88 91 ASP A C 1
ATOM 708 O O . ASP A 1 91 ? -0.600 -7.677 -13.560 1.00 89.88 91 ASP A O 1
ATOM 712 N N . GLU A 1 92 ? 1.583 -8.024 -13.436 1.00 85.44 92 GLU A N 1
ATOM 713 C CA . GLU A 1 92 ? 1.933 -7.351 -14.686 1.00 85.44 92 GLU A CA 1
ATOM 714 C C . GLU A 1 92 ? 1.312 -7.922 -15.969 1.00 85.44 92 GLU A C 1
ATOM 716 O O . GLU A 1 92 ? 1.252 -7.205 -16.965 1.00 85.44 92 GLU A O 1
ATOM 721 N N . THR A 1 93 ? 0.809 -9.161 -15.966 1.00 88.75 93 THR A N 1
ATOM 722 C CA . THR A 1 93 ? 0.052 -9.708 -17.107 1.00 88.75 93 THR A CA 1
ATOM 723 C C . THR A 1 93 ? -1.412 -9.259 -17.093 1.00 88.75 93 THR A C 1
ATOM 725 O O . THR A 1 93 ? -2.182 -9.594 -17.992 1.00 88.75 93 THR A O 1
ATOM 728 N N . GLY A 1 94 ? -1.810 -8.497 -16.069 1.00 88.00 94 GLY A N 1
ATOM 729 C CA . GLY A 1 94 ? -3.186 -8.086 -15.819 1.00 88.00 94 GLY A CA 1
ATOM 730 C C . GLY A 1 94 ? -4.008 -9.159 -15.108 1.00 88.00 94 GLY A C 1
ATOM 731 O O . GLY A 1 94 ? -5.219 -8.995 -14.944 1.00 88.00 94 GLY A O 1
ATOM 732 N N . LYS A 1 95 ? -3.389 -10.261 -14.665 1.00 92.06 95 LYS A N 1
ATOM 733 C CA . LYS A 1 95 ? -4.109 -11.330 -13.983 1.00 92.06 95 LYS A CA 1
ATOM 734 C C . LYS A 1 95 ? -4.434 -10.909 -12.557 1.00 92.06 95 LYS A C 1
ATOM 736 O O . LYS A 1 95 ? -3.563 -10.556 -11.760 1.00 92.06 95 LYS A O 1
ATOM 741 N N . VAL A 1 96 ? -5.720 -10.984 -12.235 1.00 93.69 96 VAL A N 1
ATOM 742 C CA . VAL A 1 96 ? -6.253 -10.654 -10.915 1.00 93.69 96 VAL A CA 1
ATOM 743 C C . VAL A 1 96 ? -6.201 -11.885 -10.012 1.00 93.69 96 VAL A C 1
ATOM 745 O O . VAL A 1 96 ? -6.637 -12.974 -10.384 1.00 93.69 96 VAL A O 1
ATOM 748 N N . HIS A 1 97 ? -5.718 -11.694 -8.792 1.00 93.31 97 HIS A N 1
ATOM 749 C CA . HIS A 1 97 ? -5.727 -12.673 -7.716 1.00 93.31 97 HIS A CA 1
ATOM 750 C C . HIS A 1 97 ? -6.492 -12.112 -6.522 1.00 93.31 97 HIS A C 1
ATOM 752 O O . HIS A 1 97 ? -6.263 -10.979 -6.104 1.00 93.31 97 HIS A O 1
ATOM 758 N N . MET A 1 98 ? -7.380 -12.920 -5.946 1.00 94.81 98 MET A N 1
ATOM 759 C CA . MET A 1 98 ? -8.149 -12.563 -4.755 1.00 94.81 98 MET A CA 1
ATOM 760 C C . MET A 1 98 ? -7.891 -13.578 -3.645 1.00 94.81 98 MET A C 1
ATOM 762 O O . MET A 1 98 ? -7.884 -14.787 -3.881 1.00 94.81 98 MET A O 1
ATOM 766 N N . LYS A 1 99 ? -7.685 -13.088 -2.422 1.00 95.06 99 LYS A N 1
ATOM 767 C CA . LYS A 1 99 ? -7.424 -13.898 -1.231 1.00 95.06 99 LYS A CA 1
ATOM 768 C C . LYS A 1 99 ? -8.226 -13.381 -0.046 1.00 95.06 99 LYS A C 1
ATOM 770 O O . LYS A 1 99 ? -8.219 -12.191 0.248 1.00 95.06 99 LYS A O 1
ATOM 775 N N . PHE A 1 100 ? -8.848 -14.302 0.680 1.00 94.12 100 PHE A N 1
ATOM 776 C CA . PHE A 1 100 ? -9.490 -14.018 1.958 1.00 94.12 100 PHE A CA 1
ATOM 777 C C . PHE A 1 100 ? -8.586 -14.483 3.101 1.00 94.12 100 PHE A C 1
ATOM 779 O O . PHE A 1 100 ? -8.089 -15.612 3.093 1.00 94.12 100 PHE A O 1
ATOM 786 N N . ARG A 1 101 ? -8.329 -13.608 4.072 1.00 93.31 101 ARG A N 1
ATOM 787 C CA . ARG A 1 101 ? -7.478 -13.877 5.234 1.00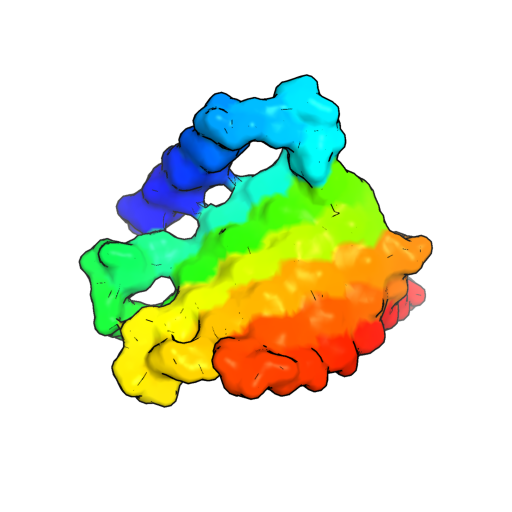 93.31 101 ARG A CA 1
ATOM 788 C C . ARG A 1 101 ? -8.342 -13.857 6.489 1.00 93.31 101 ARG A C 1
ATOM 790 O O . ARG A 1 101 ? -8.979 -12.852 6.775 1.00 93.31 101 ARG A O 1
ATOM 797 N N . VAL A 1 102 ? -8.306 -14.948 7.254 1.00 92.56 102 VAL A N 1
ATOM 798 C CA . VAL A 1 102 ? -8.986 -15.075 8.552 1.00 92.56 102 VAL A CA 1
ATOM 799 C C . VAL A 1 102 ? -7.964 -15.456 9.620 1.00 92.56 102 VAL A C 1
ATOM 801 O O . VAL A 1 102 ? -7.233 -16.431 9.453 1.00 92.56 102 VAL A O 1
ATOM 804 N N . ARG A 1 103 ? -7.904 -14.701 10.718 1.00 89.25 103 ARG A N 1
ATOM 805 C CA . ARG A 1 103 ? -7.105 -15.011 11.910 1.00 89.25 103 ARG A CA 1
ATOM 806 C C . ARG A 1 103 ? -8.014 -15.563 13.001 1.00 89.25 103 ARG A C 1
ATOM 808 O O . ARG A 1 103 ? -8.887 -14.847 13.487 1.00 89.25 103 ARG A O 1
ATOM 815 N N . ARG A 1 104 ? -7.782 -16.812 13.411 1.00 81.25 104 ARG A N 1
ATOM 816 C CA . ARG A 1 104 ? -8.395 -17.374 14.621 1.00 81.25 104 ARG A CA 1
ATOM 817 C C . ARG A 1 104 ? -7.595 -16.926 15.838 1.00 81.25 104 ARG A C 1
ATOM 819 O O . ARG A 1 104 ? -6.374 -17.046 15.836 1.00 81.25 104 ARG A O 1
ATOM 826 N N . VAL A 1 105 ? -8.293 -16.403 16.837 1.00 75.50 105 VAL A N 1
ATOM 827 C CA . VAL A 1 105 ? -7.751 -16.188 18.181 1.00 75.50 105 VAL A CA 1
ATOM 828 C C . VAL A 1 105 ? -8.203 -17.397 18.994 1.00 75.50 105 VAL A C 1
ATOM 830 O O . VAL A 1 105 ? -9.398 -17.695 18.987 1.00 75.50 105 VAL A O 1
ATOM 833 N N . TYR A 1 106 ? -7.253 -18.130 19.569 1.00 65.62 106 TYR A N 1
ATOM 834 C CA . TYR A 1 106 ? -7.508 -19.242 20.487 1.00 65.62 106 TYR A CA 1
ATOM 835 C C . TYR A 1 106 ? -7.268 -18.773 21.916 1.00 65.62 106 TYR A C 1
ATOM 837 O O . TYR A 1 106 ? -6.354 -17.932 22.087 1.00 65.62 106 TYR A O 1
#

Sequence (106 aa):
MIGAYLEKQLERNFIKTTGLKATGLIEDVDISGTSELIRQNSDEEFSISAKLNQNFSLSYQRSFSLGSAYKNKVGVEYKLNPNVSLIGNVDETGKVHMKFRVRRVY

Secondary structure (DSSP, 8-state):
-HHHHHHHHHHHHHHHHH-TTTTTS-SEEEEE-THHHH-TT-S-EEEEEEE-SSSEEEEEEEE--TT-TT--EEEEEEEEETTEEEEEEEETT--EEEEEEEPPP-

Foldseek 3Di:
DVQVVVQVVCQVCCCVVVVCVVVLQFDGKGWHDCVCVVPVDDQGKTKIKTHRDPFKIWMWIQRSHPVPNFATKIKMWGAPDPFWIKIWMATPVRDIDIDIGGHDDD